Protein AF-A0A429ZRK3-F1 (afdb_monomer_lite)

Structure (mmCIF, N/CA/C/O backbone):
data_AF-A0A429ZRK3-F1
#
_entry.id   AF-A0A429ZRK3-F1
#
loop_
_atom_site.group_PDB
_atom_site.id
_atom_site.type_symbol
_atom_site.label_atom_id
_atom_site.label_alt_id
_atom_site.label_comp_id
_atom_site.label_asym_id
_atom_site.label_entity_id
_atom_site.label_seq_id
_atom_site.pdbx_PDB_ins_code
_atom_site.Cartn_x
_atom_site.Cartn_y
_atom_site.Cartn_z
_atom_site.occupancy
_atom_site.B_iso_or_equiv
_atom_site.auth_seq_id
_atom_site.auth_comp_id
_atom_site.auth_asym_id
_atom_site.auth_atom_id
_atom_site.pdbx_PDB_model_num
ATOM 1 N N . MET A 1 1 ? 24.453 -17.971 75.383 1.00 36.09 1 MET A N 1
ATOM 2 C CA . MET A 1 1 ? 25.254 -17.671 74.172 1.00 36.09 1 MET A CA 1
ATOM 3 C C . MET A 1 1 ? 25.054 -18.795 73.157 1.00 36.09 1 MET A C 1
ATOM 5 O O . MET A 1 1 ? 25.274 -19.920 73.561 1.00 36.09 1 MET A O 1
ATOM 9 N N . LYS A 1 2 ? 24.709 -18.461 71.891 1.00 38.22 2 LYS A N 1
ATOM 10 C CA . LYS A 1 2 ? 25.015 -19.192 70.623 1.00 38.22 2 LYS A CA 1
ATOM 11 C C . LYS A 1 2 ? 24.496 -20.658 70.499 1.00 38.22 2 LYS A C 1
ATOM 13 O O . LYS A 1 2 ? 24.814 -21.480 71.331 1.00 38.22 2 LYS A O 1
ATOM 18 N N . LYS A 1 3 ? 23.752 -21.110 69.474 1.00 36.38 3 LYS A N 1
ATOM 19 C CA . LYS A 1 3 ? 23.672 -20.772 68.034 1.00 36.38 3 LYS A CA 1
ATOM 20 C C . LYS A 1 3 ? 22.289 -21.135 67.453 1.00 36.38 3 LYS A C 1
ATOM 22 O O . LYS A 1 3 ? 21.669 -22.101 67.874 1.00 36.38 3 LYS A O 1
ATOM 27 N N . ARG A 1 4 ? 21.881 -20.375 66.430 1.00 47.94 4 ARG A N 1
ATOM 28 C CA . ARG A 1 4 ? 20.803 -20.682 65.474 1.00 47.94 4 ARG A CA 1
ATOM 29 C C . ARG A 1 4 ? 21.198 -21.858 64.576 1.00 47.94 4 ARG A C 1
ATOM 31 O O . ARG A 1 4 ? 22.361 -21.941 64.179 1.00 47.94 4 ARG A O 1
ATOM 38 N N . THR A 1 5 ? 20.233 -22.654 64.125 1.00 48.34 5 THR A N 1
ATOM 39 C CA . THR A 1 5 ? 20.318 -23.288 62.802 1.00 48.34 5 THR A CA 1
ATOM 40 C C . THR A 1 5 ? 18.940 -23.305 62.153 1.00 48.34 5 THR A C 1
ATOM 42 O O . THR A 1 5 ? 17.949 -23.730 62.735 1.00 48.34 5 THR A O 1
ATOM 45 N N . THR A 1 6 ? 18.930 -22.719 60.967 1.00 45.03 6 THR A N 1
ATOM 46 C CA . THR A 1 6 ? 17.852 -22.484 60.017 1.00 45.03 6 THR A CA 1
ATOM 47 C C . THR A 1 6 ? 17.249 -23.792 59.503 1.00 45.03 6 THR A C 1
ATOM 49 O O . THR A 1 6 ? 17.998 -24.687 59.122 1.00 45.03 6 THR A O 1
ATOM 52 N N . MET A 1 7 ? 15.922 -23.864 59.377 1.00 36.78 7 MET A N 1
ATOM 53 C CA . MET A 1 7 ? 15.286 -24.737 58.389 1.00 36.78 7 MET A CA 1
ATOM 54 C C . MET A 1 7 ? 14.356 -23.904 57.510 1.00 36.78 7 MET A C 1
ATOM 56 O O . MET A 1 7 ? 13.391 -23.302 57.973 1.00 36.78 7 MET A O 1
ATOM 60 N N . ILE A 1 8 ? 14.738 -23.835 56.239 1.00 48.78 8 ILE A N 1
ATOM 61 C CA . ILE A 1 8 ? 13.963 -23.328 55.113 1.00 48.78 8 ILE A CA 1
ATOM 62 C C . ILE A 1 8 ? 13.012 -24.455 54.709 1.00 48.78 8 ILE A C 1
ATOM 64 O O . ILE A 1 8 ? 13.464 -25.567 54.450 1.00 48.78 8 ILE A O 1
ATOM 68 N N . GLY A 1 9 ? 11.714 -24.171 54.649 1.00 37.66 9 GLY A N 1
ATOM 69 C CA . GLY A 1 9 ? 10.704 -25.126 54.209 1.00 37.66 9 GLY A CA 1
ATOM 70 C C . GLY A 1 9 ? 9.395 -24.418 53.885 1.00 37.66 9 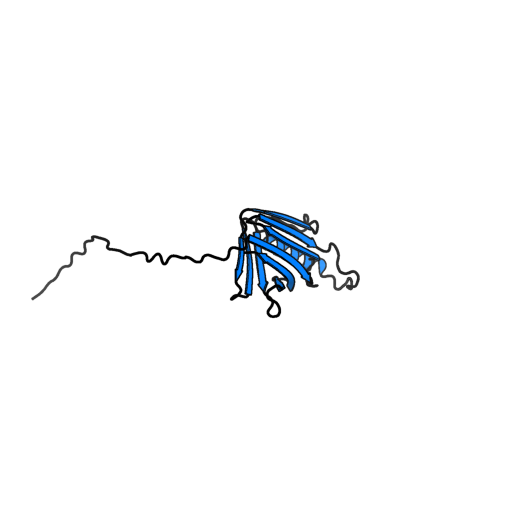GLY A C 1
ATOM 71 O O . GLY A 1 9 ? 8.662 -24.058 54.793 1.00 37.66 9 GLY A O 1
ATOM 72 N N . PHE A 1 10 ? 9.200 -24.171 52.586 1.00 45.59 10 PHE A N 1
ATOM 73 C CA . PHE A 1 10 ? 7.947 -24.066 51.825 1.00 45.59 10 PHE A CA 1
ATOM 74 C C . PHE A 1 10 ? 6.622 -24.034 52.608 1.00 45.59 10 PHE A C 1
ATOM 76 O O . PHE A 1 10 ? 6.367 -24.937 53.394 1.00 45.59 10 PHE A O 1
ATOM 83 N N . VAL A 1 11 ? 5.713 -23.115 52.239 1.00 43.72 11 VAL A N 1
ATOM 84 C CA . VAL A 1 11 ? 4.366 -23.439 51.706 1.00 43.72 11 VAL A CA 1
ATOM 85 C C . VAL A 1 11 ? 3.524 -22.162 51.502 1.00 43.72 11 VAL A C 1
ATOM 87 O O . VAL A 1 11 ? 3.440 -21.311 52.378 1.00 43.72 11 VAL A O 1
ATOM 90 N N . MET A 1 12 ? 2.876 -22.113 50.329 1.00 41.16 12 MET A N 1
ATOM 91 C CA . MET A 1 12 ? 1.684 -21.338 49.929 1.00 41.16 12 MET A CA 1
ATOM 92 C C . MET A 1 12 ? 1.782 -19.806 49.889 1.00 41.16 12 MET A C 1
ATOM 94 O O . MET A 1 12 ? 1.796 -19.125 50.900 1.00 41.16 12 MET A O 1
ATOM 98 N N . MET A 1 13 ? 1.893 -19.203 48.701 1.00 51.12 13 MET A N 1
ATOM 99 C CA . MET A 1 13 ? 0.796 -19.014 47.731 1.00 51.12 13 MET A CA 1
ATOM 100 C C . MET A 1 13 ? -0.315 -18.134 48.308 1.00 51.12 13 MET A C 1
ATOM 102 O O . MET A 1 13 ? -1.291 -18.626 48.863 1.00 51.12 13 MET A O 1
ATOM 106 N N . MET A 1 14 ? -0.168 -16.818 48.141 1.00 41.03 14 MET A N 1
ATOM 107 C CA . MET A 1 14 ? -1.254 -15.879 48.390 1.00 41.03 14 MET A CA 1
ATOM 108 C C . MET A 1 14 ? -1.205 -14.728 47.378 1.00 41.03 14 MET A C 1
ATOM 110 O O . MET A 1 14 ? -0.342 -13.858 47.423 1.00 41.03 14 MET A O 1
ATOM 114 N N . CYS A 1 15 ? -2.157 -14.794 46.447 1.00 43.53 15 CYS A N 1
ATOM 115 C CA . CYS A 1 15 ? -2.826 -13.668 45.801 1.00 43.53 15 CYS A CA 1
ATOM 116 C C . CYS A 1 15 ? -1.957 -12.614 45.099 1.00 43.53 15 CYS A C 1
ATOM 118 O O . CYS A 1 15 ? -1.950 -11.445 45.476 1.00 43.53 15 CYS A O 1
ATOM 120 N N . PHE A 1 16 ? -1.381 -12.987 43.954 1.00 40.59 16 PHE A N 1
ATOM 121 C CA . PHE A 1 16 ? -1.281 -12.039 42.842 1.00 40.59 16 PHE A CA 1
ATOM 122 C C . PHE A 1 16 ? -2.705 -11.824 42.304 1.00 40.59 16 PHE A C 1
ATOM 124 O O . PHE A 1 16 ? -3.175 -12.559 41.436 1.00 40.59 16 PHE A O 1
ATOM 131 N N . MET A 1 17 ? -3.443 -10.871 42.887 1.00 54.28 17 MET A N 1
ATOM 132 C CA . MET A 1 17 ? -4.655 -10.358 42.254 1.00 54.28 17 MET A CA 1
ATOM 133 C C . MET A 1 17 ? -4.224 -9.665 40.970 1.00 54.28 17 MET A C 1
ATOM 135 O O . MET A 1 17 ? -3.693 -8.556 40.971 1.00 54.28 17 MET A O 1
ATOM 139 N N . ILE A 1 18 ? -4.425 -10.390 39.879 1.00 53.50 18 ILE A N 1
ATOM 140 C CA . ILE A 1 18 ? -4.401 -9.897 38.518 1.00 53.50 18 ILE A CA 1
ATOM 141 C C . ILE A 1 18 ? -5.414 -8.754 38.477 1.00 53.50 18 ILE A C 1
ATOM 143 O O . ILE A 1 18 ? -6.624 -8.978 38.441 1.00 53.50 18 ILE A O 1
ATOM 147 N N . VAL A 1 19 ? -4.919 -7.518 38.512 1.00 52.06 19 VAL A N 1
ATOM 148 C CA . VAL A 1 19 ? -5.698 -6.358 38.099 1.00 52.06 19 VAL A CA 1
ATOM 149 C C . VAL A 1 19 ? -5.863 -6.510 36.592 1.00 52.06 19 VAL A C 1
ATOM 151 O O . VAL A 1 19 ? -5.062 -6.019 35.801 1.00 52.06 19 VAL A O 1
ATOM 154 N N . LEU A 1 20 ? -6.895 -7.257 36.195 1.00 49.84 20 LEU A N 1
ATOM 155 C CA . LEU A 1 20 ? -7.537 -7.112 34.898 1.00 49.84 20 LEU A CA 1
ATOM 156 C C . LEU A 1 20 ? -8.133 -5.702 34.886 1.00 49.84 20 LEU A C 1
ATOM 158 O O . LEU A 1 20 ? -9.323 -5.509 35.122 1.00 49.84 20 LEU A O 1
ATOM 162 N N . ALA A 1 21 ? -7.281 -4.700 34.665 1.00 50.25 21 ALA A N 1
ATOM 163 C CA . ALA A 1 21 ? -7.729 -3.426 34.149 1.00 50.25 21 ALA A CA 1
ATOM 164 C C . ALA A 1 21 ? -8.358 -3.756 32.798 1.00 50.25 21 ALA A C 1
ATOM 166 O O . ALA A 1 21 ? -7.662 -4.048 31.824 1.00 50.25 21 ALA A O 1
ATOM 167 N N . GLY A 1 22 ? -9.687 -3.843 32.803 1.00 38.44 22 GLY A N 1
ATOM 168 C CA . GLY A 1 22 ? -10.483 -4.085 31.620 1.00 38.44 22 GLY A CA 1
ATOM 169 C C . GLY A 1 22 ? -10.018 -3.139 30.528 1.00 38.44 22 GLY A C 1
ATOM 170 O O . GLY A 1 22 ? -10.122 -1.921 30.651 1.00 38.44 22 GLY A O 1
ATOM 171 N N . CYS A 1 23 ? -9.492 -3.715 29.453 1.00 43.09 23 CYS A N 1
ATOM 172 C CA . CYS A 1 23 ? -9.289 -3.016 28.202 1.00 43.09 23 CYS A CA 1
ATOM 173 C C . CYS A 1 23 ? -10.677 -2.797 27.578 1.00 43.09 23 CYS A C 1
ATOM 175 O O . CYS A 1 23 ? -11.030 -3.413 26.582 1.00 43.09 23 CYS A O 1
ATOM 177 N N . SER A 1 24 ? -11.516 -1.963 28.196 1.00 46.97 24 SER A N 1
ATOM 178 C CA . SER A 1 24 ? -12.742 -1.467 27.578 1.00 46.97 24 SER A CA 1
ATOM 179 C C . SER A 1 24 ? -12.390 -0.229 26.763 1.00 46.97 24 SER A C 1
ATOM 181 O O . SER A 1 24 ? -12.822 0.880 27.060 1.00 46.97 24 SER A O 1
ATOM 183 N N . THR A 1 25 ? -11.562 -0.413 25.736 1.00 41.59 25 THR A N 1
ATOM 184 C CA . THR A 1 25 ? -11.627 0.484 24.587 1.00 41.59 25 THR A CA 1
ATOM 185 C C . THR A 1 25 ? -12.641 -0.142 23.652 1.00 41.59 25 THR A C 1
ATOM 187 O O . THR A 1 25 ? -12.332 -1.084 22.929 1.00 41.59 25 THR A O 1
ATOM 190 N N . SER A 1 26 ? -13.874 0.364 23.682 1.00 45.66 26 SER A N 1
ATOM 191 C CA . SER A 1 26 ? -14.732 0.314 22.503 1.00 45.66 26 SER A CA 1
ATOM 192 C C . SER A 1 26 ? -13.961 1.030 21.394 1.00 45.66 26 SER A C 1
ATOM 194 O O . SER A 1 26 ? -14.041 2.253 21.247 1.00 45.66 26 SER A O 1
ATOM 196 N N . LYS A 1 27 ? -13.088 0.296 20.699 1.00 52.78 27 LYS A N 1
ATOM 197 C CA . LYS A 1 27 ? -12.400 0.814 19.529 1.00 52.78 27 LYS A CA 1
ATOM 198 C C . LYS A 1 27 ? -13.517 1.157 18.560 1.00 52.78 27 LYS A C 1
ATOM 200 O O . LYS A 1 27 ? -14.395 0.341 18.310 1.00 52.78 27 LYS A O 1
ATOM 205 N N . ASN A 1 28 ? -13.522 2.401 18.101 1.00 58.00 28 ASN A N 1
ATOM 206 C CA . ASN A 1 28 ? -14.280 2.802 16.929 1.00 58.00 28 ASN A CA 1
ATOM 207 C C . ASN A 1 28 ? -13.780 1.935 15.768 1.00 58.00 28 ASN A C 1
ATOM 209 O O . ASN A 1 28 ? -12.818 2.307 15.098 1.00 58.00 28 ASN A O 1
ATOM 213 N N . GLU A 1 29 ? -14.343 0.741 15.623 1.00 79.38 29 GLU A N 1
ATOM 214 C CA . GLU A 1 29 ? -13.955 -0.191 14.582 1.00 79.38 29 GLU A CA 1
ATOM 215 C C . GLU A 1 29 ? -14.417 0.390 13.255 1.00 79.38 29 GLU A C 1
ATOM 217 O O . GLU A 1 29 ? -15.583 0.727 13.070 1.00 79.38 29 GLU A O 1
ATOM 222 N N . VAL A 1 30 ? -13.469 0.574 12.343 1.00 91.25 30 VAL A N 1
ATOM 223 C CA . VAL A 1 30 ? -13.774 0.992 10.981 1.00 91.25 30 VAL A CA 1
ATOM 224 C C . VAL A 1 30 ? -14.636 -0.105 10.363 1.00 91.25 30 VAL A C 1
ATOM 226 O O . VAL A 1 30 ? -14.196 -1.250 10.285 1.00 91.25 30 VAL A O 1
ATOM 229 N N . LYS A 1 31 ? -15.860 0.232 9.947 1.00 94.00 31 LYS A N 1
ATOM 230 C CA . LYS A 1 31 ? -16.771 -0.698 9.264 1.00 94.00 31 LYS A CA 1
ATOM 231 C C . LYS A 1 31 ? -16.482 -0.764 7.777 1.00 94.00 31 LYS A C 1
ATOM 233 O O . LYS A 1 31 ? -16.480 -1.846 7.206 1.00 94.00 31 LYS A O 1
ATOM 238 N N . SER A 1 32 ? -16.203 0.380 7.163 1.00 96.50 32 SER A N 1
ATOM 239 C CA . SER A 1 32 ? -15.799 0.460 5.763 1.00 96.50 32 SER A CA 1
ATOM 240 C C . SER A 1 32 ? -14.716 1.511 5.574 1.00 96.50 32 SER A C 1
ATOM 242 O O . SER A 1 32 ? -14.690 2.519 6.281 1.00 96.50 32 SER A O 1
ATOM 244 N N . ALA A 1 33 ? -13.816 1.277 4.625 1.00 97.56 33 ALA A N 1
ATOM 245 C CA . ALA A 1 33 ? -12.811 2.243 4.214 1.00 97.56 33 ALA A CA 1
ATOM 246 C C . ALA A 1 33 ? -12.462 2.069 2.738 1.00 97.56 33 ALA A C 1
ATOM 248 O O . ALA A 1 33 ? -12.408 0.959 2.223 1.00 97.56 33 ALA A O 1
ATOM 249 N N . GLN A 1 34 ? -12.172 3.175 2.073 1.00 98.19 34 GLN A N 1
ATOM 250 C CA . GLN A 1 34 ? -11.616 3.208 0.736 1.00 98.19 34 GLN A CA 1
ATOM 251 C C . GLN A 1 34 ? -10.352 4.058 0.769 1.00 98.19 34 GLN A C 1
ATOM 253 O O . GLN A 1 34 ? -10.382 5.187 1.263 1.00 98.19 34 GLN A O 1
ATOM 258 N N . ILE A 1 35 ? -9.253 3.504 0.262 1.00 98.38 35 ILE A N 1
ATOM 259 C CA . ILE A 1 35 ? -7.983 4.206 0.077 1.00 98.38 35 ILE A CA 1
ATOM 260 C C . ILE A 1 35 ? -7.647 4.139 -1.405 1.00 98.38 35 ILE A C 1
ATOM 262 O O . ILE A 1 35 ? -7.455 3.048 -1.941 1.00 98.38 35 ILE A O 1
ATOM 266 N N . MET A 1 36 ? -7.616 5.289 -2.070 1.00 98.06 36 MET A N 1
ATOM 267 C CA . MET A 1 36 ? -7.422 5.381 -3.517 1.00 98.06 36 MET A CA 1
ATOM 268 C C . MET A 1 36 ? -6.240 6.286 -3.844 1.00 98.06 36 MET A C 1
ATOM 270 O O . MET A 1 36 ? -6.119 7.361 -3.261 1.00 98.06 36 MET A O 1
ATOM 274 N N . SER A 1 37 ? -5.377 5.863 -4.765 1.00 96.69 37 SER A N 1
ATOM 275 C CA . SER A 1 37 ? -4.257 6.667 -5.257 1.00 96.69 37 SER A CA 1
ATOM 276 C C . SER A 1 37 ? -4.752 7.967 -5.879 1.00 96.69 37 SER A C 1
ATOM 278 O O . SER A 1 37 ? -5.734 7.975 -6.621 1.00 96.69 37 SER A O 1
ATOM 280 N N . VAL A 1 38 ? -4.034 9.055 -5.624 1.00 93.69 38 VAL A N 1
ATOM 281 C CA . VAL A 1 38 ? -4.318 10.362 -6.230 1.00 93.69 38 VAL A CA 1
ATOM 282 C C . VAL A 1 38 ? -3.083 10.947 -6.897 1.00 93.69 38 VAL A C 1
ATOM 284 O O . VAL A 1 38 ? -3.189 11.510 -7.981 1.00 93.69 38 VAL A O 1
ATOM 287 N N . VAL A 1 39 ? -1.918 10.832 -6.260 1.00 89.69 39 VAL A N 1
ATOM 288 C CA . VAL A 1 39 ? -0.637 11.230 -6.855 1.00 89.69 39 VAL A CA 1
ATOM 289 C C . VAL A 1 39 ? 0.332 10.084 -6.651 1.00 89.69 39 VAL A C 1
ATOM 291 O O . VAL A 1 39 ? 0.584 9.691 -5.518 1.00 89.69 39 VAL A O 1
ATOM 294 N N . ASN A 1 40 ? 0.887 9.560 -7.737 1.00 86.69 40 ASN A N 1
ATOM 295 C CA . ASN A 1 40 ? 1.938 8.556 -7.644 1.00 86.69 40 ASN A CA 1
ATOM 296 C C . ASN A 1 40 ? 3.304 9.226 -7.709 1.00 86.69 40 ASN A C 1
ATOM 298 O O . ASN A 1 40 ? 3.511 10.199 -8.443 1.00 86.69 40 ASN A O 1
ATOM 302 N N . SER A 1 41 ? 4.237 8.695 -6.931 1.00 83.81 41 SER A N 1
ATOM 303 C CA . SER A 1 41 ? 5.620 9.140 -6.958 1.00 83.81 41 SER A CA 1
ATOM 304 C C . SER A 1 41 ? 6.280 8.719 -8.271 1.00 83.81 41 SER A C 1
ATOM 306 O O . SER A 1 41 ? 6.133 7.587 -8.723 1.00 83.81 41 SER A O 1
ATOM 308 N N . LYS A 1 42 ? 7.068 9.623 -8.864 1.00 79.88 42 LYS A N 1
ATOM 309 C CA . LYS A 1 42 ? 7.867 9.335 -10.071 1.00 79.88 42 LYS A CA 1
ATOM 310 C C . LYS A 1 42 ? 8.985 8.316 -9.818 1.00 79.88 42 LYS A C 1
ATOM 312 O O . LYS A 1 42 ? 9.579 7.793 -10.764 1.00 79.88 42 LYS A O 1
ATOM 317 N N . GLU A 1 43 ? 9.280 8.058 -8.549 1.00 83.06 43 GLU A N 1
ATOM 318 C CA . GLU A 1 43 ? 10.349 7.167 -8.107 1.00 83.06 43 GLU A CA 1
ATOM 319 C C . GLU A 1 43 ? 9.951 5.688 -8.158 1.00 83.06 43 GLU A C 1
ATOM 321 O O . GLU A 1 43 ? 10.809 4.827 -8.014 1.00 83.06 43 GLU A O 1
ATOM 326 N N . ASN A 1 44 ? 8.676 5.363 -8.393 1.00 86.69 44 ASN A N 1
ATOM 327 C CA . ASN A 1 44 ? 8.218 3.982 -8.527 1.00 86.69 44 ASN A CA 1
ATOM 328 C C . ASN A 1 44 ? 7.328 3.796 -9.765 1.00 86.69 44 ASN A C 1
ATOM 330 O O . ASN A 1 44 ? 7.028 4.749 -10.481 1.00 86.69 44 ASN A O 1
ATOM 334 N N . LEU A 1 45 ? 6.962 2.543 -10.045 1.00 92.19 45 LEU A N 1
ATOM 335 C CA . LEU A 1 45 ? 6.183 2.187 -11.232 1.00 92.19 45 LEU A CA 1
ATOM 336 C C . LEU A 1 45 ? 4.666 2.224 -11.000 1.00 92.19 45 LEU A C 1
ATOM 338 O O . LEU A 1 45 ? 3.928 1.945 -11.934 1.00 92.19 45 LEU A O 1
ATOM 342 N N . GLN A 1 46 ? 4.168 2.510 -9.793 1.00 94.19 46 GLN A N 1
ATOM 343 C CA . GLN A 1 46 ? 2.734 2.431 -9.499 1.00 94.19 46 GLN A CA 1
ATOM 344 C C . GLN A 1 46 ? 1.952 3.522 -10.243 1.00 94.19 46 GLN A C 1
ATOM 346 O O . GLN A 1 46 ? 2.249 4.708 -10.134 1.00 94.19 46 GLN A O 1
ATOM 351 N N . GLU A 1 47 ? 0.904 3.121 -10.958 1.00 93.50 47 GLU A N 1
ATOM 352 C CA . GLU A 1 47 ? -0.001 4.029 -11.670 1.00 93.50 47 GLU A CA 1
ATOM 353 C C . GLU A 1 47 ? -1.343 4.18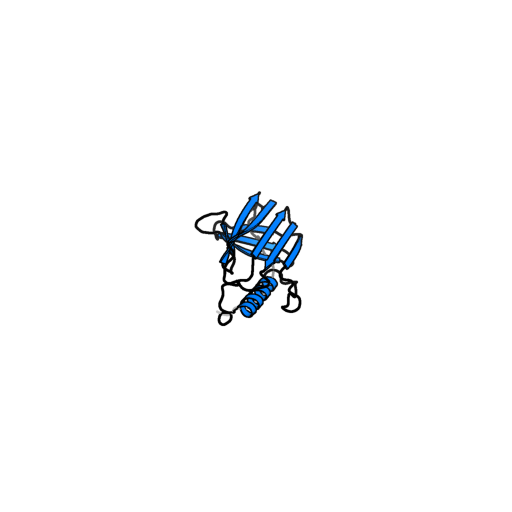1 -10.965 1.00 93.50 47 GLU A C 1
ATOM 355 O O . GLU A 1 47 ? -1.920 5.265 -10.949 1.00 93.50 47 GLU A O 1
ATOM 360 N N . ASN A 1 48 ? -1.862 3.100 -10.387 1.00 95.06 48 ASN A N 1
ATOM 361 C CA . ASN A 1 48 ? -3.113 3.138 -9.647 1.00 95.06 48 ASN A CA 1
ATOM 362 C C . ASN A 1 48 ? -3.045 2.194 -8.462 1.00 95.06 48 ASN A C 1
ATOM 364 O O . ASN A 1 48 ? -2.408 1.140 -8.512 1.00 95.06 48 ASN A O 1
ATOM 368 N N . ALA A 1 49 ? -3.764 2.563 -7.414 1.00 97.75 49 ALA A N 1
ATOM 369 C CA . ALA A 1 49 ? -3.977 1.712 -6.268 1.00 97.75 49 ALA A CA 1
ATOM 370 C C . ALA A 1 49 ? -5.342 1.989 -5.642 1.00 97.75 49 ALA A C 1
ATOM 372 O O . ALA A 1 49 ? -5.708 3.134 -5.376 1.00 97.75 49 ALA A O 1
ATOM 373 N N . LEU A 1 50 ? -6.084 0.921 -5.380 1.00 98.44 50 LEU A N 1
ATOM 374 C CA . LEU A 1 50 ? -7.358 0.946 -4.685 1.00 98.44 50 LEU A CA 1
ATOM 375 C C . LEU A 1 50 ? -7.373 -0.155 -3.630 1.00 98.44 50 LEU A C 1
ATOM 377 O O . LEU A 1 50 ? -7.219 -1.332 -3.942 1.00 98.44 50 LEU A O 1
ATOM 381 N N . TYR A 1 51 ? -7.646 0.245 -2.396 1.00 98.56 51 TYR A N 1
ATOM 382 C CA . TYR A 1 51 ? -7.935 -0.640 -1.280 1.00 98.56 51 TYR A CA 1
ATOM 383 C C . TYR A 1 51 ? -9.379 -0.386 -0.865 1.00 98.56 51 TYR A C 1
ATOM 385 O O . TYR A 1 51 ? -9.716 0.716 -0.428 1.00 98.56 51 TYR A O 1
ATOM 393 N N . HIS A 1 52 ? -10.236 -1.388 -1.019 1.00 98.56 52 HIS A N 1
ATOM 394 C CA . HIS A 1 52 ? -11.637 -1.328 -0.626 1.00 98.56 52 HIS A CA 1
ATOM 395 C C . HIS A 1 52 ? -11.871 -2.291 0.529 1.00 98.56 52 HIS A C 1
ATOM 397 O O . HIS A 1 52 ? -11.854 -3.508 0.357 1.00 98.56 52 HIS A O 1
ATOM 403 N N . PHE A 1 53 ? -12.079 -1.738 1.714 1.00 98.44 53 PHE A N 1
ATOM 404 C CA . PHE A 1 53 ? -12.396 -2.473 2.922 1.00 98.44 53 PHE A CA 1
ATOM 405 C C . PHE A 1 53 ? -13.887 -2.360 3.240 1.00 98.44 53 PHE A C 1
ATOM 407 O O . PHE A 1 53 ? -14.418 -1.256 3.364 1.00 98.44 53 PHE A O 1
ATOM 414 N N . ASP A 1 54 ? -14.529 -3.504 3.447 1.00 97.56 54 ASP A N 1
ATOM 415 C CA . ASP A 1 54 ? -15.911 -3.600 3.903 1.00 97.56 54 ASP A CA 1
ATOM 416 C C . ASP A 1 54 ? -16.058 -4.765 4.887 1.00 97.56 54 ASP A C 1
ATOM 418 O O . ASP A 1 54 ? -15.895 -5.937 4.542 1.00 97.56 54 ASP A O 1
ATOM 422 N N . ASN A 1 55 ? -16.315 -4.418 6.144 1.00 93.62 55 ASN A N 1
ATOM 423 C CA . ASN A 1 55 ? -16.665 -5.307 7.244 1.00 93.62 55 ASN A CA 1
ATOM 424 C C . ASN A 1 55 ? -15.791 -6.575 7.348 1.00 93.62 55 ASN A C 1
ATOM 426 O O . ASN A 1 55 ? -16.275 -7.708 7.365 1.00 93.62 55 ASN A O 1
ATOM 430 N N . GLY A 1 56 ? -14.470 -6.386 7.381 1.00 94.81 56 GLY A N 1
ATOM 431 C CA . GLY A 1 56 ? -13.496 -7.474 7.506 1.00 94.81 56 GLY A CA 1
ATOM 432 C C . GLY A 1 56 ? -13.049 -8.092 6.178 1.00 94.81 56 GLY A C 1
ATOM 433 O O . GLY A 1 56 ? -12.110 -8.894 6.170 1.00 94.81 56 GLY A O 1
ATOM 434 N N . LYS A 1 57 ? -13.675 -7.727 5.056 1.00 97.81 57 LYS A N 1
ATOM 435 C CA . LYS A 1 57 ? -13.212 -8.053 3.705 1.00 97.81 57 LYS A CA 1
ATOM 436 C C . LYS A 1 57 ? -12.375 -6.898 3.161 1.00 97.81 57 LYS A C 1
ATOM 438 O O . LYS A 1 57 ? -12.742 -5.742 3.333 1.00 97.81 57 LYS A O 1
ATOM 443 N N . LEU A 1 58 ? -11.276 -7.211 2.485 1.00 98.50 58 LEU A N 1
ATOM 444 C CA . LEU A 1 58 ? -10.481 -6.234 1.747 1.00 98.50 58 LEU A CA 1
ATOM 445 C C . LEU A 1 58 ? -10.288 -6.709 0.311 1.00 98.50 58 LEU A C 1
ATOM 447 O O . LEU A 1 58 ? -9.797 -7.815 0.112 1.00 98.50 58 LEU A O 1
ATOM 451 N N . ASP A 1 59 ? -10.600 -5.858 -0.656 1.00 98.62 59 ASP A N 1
ATOM 452 C CA . ASP A 1 59 ? -10.224 -6.030 -2.056 1.00 98.62 59 ASP A CA 1
ATOM 453 C C . ASP A 1 59 ? -9.138 -5.003 -2.414 1.00 98.62 59 ASP A C 1
ATOM 455 O O . ASP A 1 59 ? -9.253 -3.823 -2.074 1.00 98.62 59 ASP A O 1
ATOM 459 N N . VAL A 1 60 ? -8.069 -5.458 -3.066 1.00 98.56 60 VAL A N 1
ATOM 460 C CA . VAL A 1 60 ? -6.909 -4.649 -3.456 1.00 98.56 60 VAL A CA 1
ATOM 461 C C . VAL A 1 60 ? -6.716 -4.741 -4.963 1.00 98.56 60 VAL A C 1
ATOM 463 O O . VAL A 1 60 ? -6.676 -5.846 -5.504 1.00 98.56 60 VAL A O 1
ATOM 466 N N . TYR A 1 61 ? -6.565 -3.588 -5.610 1.00 98.38 61 TYR A N 1
ATOM 467 C CA . TYR A 1 61 ? -6.302 -3.451 -7.041 1.00 98.38 61 TYR A CA 1
ATOM 468 C C . TYR A 1 61 ? -5.136 -2.488 -7.238 1.00 98.38 61 TYR A C 1
ATOM 470 O O . TYR A 1 61 ? -5.265 -1.306 -6.921 1.00 98.38 61 TYR A O 1
ATOM 478 N N . LEU A 1 62 ? -4.014 -2.980 -7.756 1.00 97.69 62 LEU A N 1
ATOM 479 C CA . LEU A 1 62 ? -2.826 -2.182 -8.064 1.00 97.69 62 LEU A CA 1
ATOM 480 C C . LEU A 1 62 ? -2.476 -2.339 -9.546 1.00 97.69 62 LEU A C 1
ATOM 482 O O . LEU A 1 62 ? -2.551 -3.449 -10.081 1.00 97.69 62 LEU A O 1
ATOM 486 N N . THR A 1 63 ? -2.061 -1.252 -10.195 1.00 96.62 63 THR A N 1
ATOM 487 C CA . THR A 1 63 ? -1.501 -1.281 -11.554 1.00 96.62 63 THR A CA 1
ATOM 488 C C . THR A 1 63 ? -0.165 -0.561 -11.594 1.00 96.62 63 THR A C 1
ATOM 490 O O . THR A 1 63 ? 0.044 0.420 -10.876 1.00 96.62 63 THR A O 1
ATOM 493 N N . PHE A 1 64 ? 0.725 -1.043 -12.453 1.00 94.81 64 PHE A N 1
ATOM 494 C CA . PHE A 1 64 ? 2.082 -0.539 -12.599 1.00 94.81 64 PHE A CA 1
ATOM 495 C C . PHE A 1 64 ? 2.384 -0.254 -14.070 1.00 94.81 64 PHE A C 1
ATOM 497 O O . PHE A 1 64 ? 1.868 -0.933 -14.955 1.00 94.81 64 PHE A O 1
ATOM 504 N N . SER A 1 65 ? 3.214 0.750 -14.331 1.00 91.12 65 SER A N 1
ATOM 505 C CA . SER A 1 65 ? 3.632 1.093 -15.684 1.00 91.12 65 SER A CA 1
ATOM 506 C C . SER A 1 65 ? 4.559 -0.002 -16.221 1.00 91.12 65 SER A C 1
ATOM 508 O O . SER A 1 65 ? 5.600 -0.257 -15.610 1.00 91.12 65 SER A O 1
ATOM 510 N N . PRO A 1 66 ? 4.240 -0.618 -17.373 1.00 83.88 66 PRO A N 1
ATOM 511 C CA . PRO A 1 66 ? 5.099 -1.618 -18.008 1.00 83.88 66 PRO A CA 1
ATOM 512 C C . PRO A 1 66 ? 6.325 -1.010 -18.706 1.00 83.88 66 PRO A C 1
ATOM 514 O O . PRO A 1 66 ? 7.169 -1.743 -19.221 1.00 83.88 66 PRO A O 1
ATOM 517 N N . PHE A 1 67 ? 6.406 0.321 -18.773 1.00 79.94 67 PHE A N 1
ATOM 518 C CA . PHE A 1 67 ? 7.469 1.057 -19.449 1.00 79.94 67 PHE A CA 1
ATOM 519 C C . PHE A 1 67 ? 7.922 2.246 -18.601 1.00 79.94 67 PHE A C 1
ATOM 521 O O . PHE A 1 67 ? 7.207 2.714 -17.712 1.00 79.94 67 PHE A O 1
ATOM 528 N N . GLU A 1 68 ? 9.093 2.793 -18.906 1.00 71.25 68 GLU A N 1
ATOM 529 C CA . GLU A 1 68 ? 9.443 4.119 -18.405 1.00 71.25 68 GLU A CA 1
ATOM 530 C C . GLU A 1 68 ? 8.691 5.221 -19.136 1.00 71.25 68 GLU A C 1
ATOM 532 O O . GLU A 1 68 ? 8.171 5.044 -20.239 1.00 71.25 68 GLU A O 1
ATOM 537 N N . ASN A 1 69 ? 8.667 6.394 -18.504 1.00 67.19 69 ASN A N 1
ATOM 538 C CA . ASN A 1 69 ? 8.198 7.610 -19.138 1.00 67.19 69 ASN A CA 1
ATOM 539 C C . ASN A 1 69 ? 8.942 7.803 -20.476 1.00 67.19 69 ASN A C 1
ATOM 541 O O . ASN A 1 69 ? 10.168 7.911 -20.469 1.00 67.19 69 ASN A O 1
ATOM 545 N N . PRO A 1 70 ? 8.228 7.911 -21.610 1.00 63.09 70 PRO A N 1
ATOM 546 C CA . PRO A 1 70 ? 8.845 8.037 -22.931 1.00 63.09 70 PRO A CA 1
ATOM 547 C C . PRO A 1 70 ? 9.656 9.330 -23.115 1.00 63.09 70 PRO A C 1
ATOM 549 O O . PRO A 1 70 ? 10.317 9.494 -24.134 1.00 63.09 70 PRO A O 1
ATOM 552 N N . ASN A 1 71 ? 9.593 10.255 -22.153 1.00 68.56 71 ASN A N 1
ATOM 553 C CA . ASN A 1 71 ? 10.369 11.494 -22.138 1.00 68.56 71 ASN A CA 1
ATOM 554 C C . ASN A 1 71 ? 11.673 11.398 -21.320 1.00 68.56 71 ASN A C 1
ATOM 556 O O . ASN A 1 71 ? 12.339 12.418 -21.150 1.00 68.56 71 ASN A O 1
ATOM 560 N N . THR A 1 72 ? 12.014 10.227 -20.775 1.00 67.12 72 THR A N 1
ATOM 561 C CA . THR A 1 72 ? 13.291 9.986 -20.084 1.00 67.12 72 THR A CA 1
ATOM 562 C C . THR A 1 72 ? 14.367 9.602 -21.105 1.00 67.12 72 THR A C 1
ATOM 564 O O . THR A 1 72 ? 14.090 8.845 -22.036 1.00 67.12 72 THR A O 1
ATOM 567 N N . ASP A 1 73 ? 15.589 10.123 -20.951 1.00 67.12 73 ASP A N 1
ATOM 568 C CA . ASP A 1 73 ? 16.726 9.701 -21.776 1.00 67.12 73 ASP A CA 1
ATOM 569 C C . ASP A 1 73 ? 17.013 8.204 -21.534 1.00 67.12 73 ASP A C 1
ATOM 571 O O . ASP A 1 73 ? 17.080 7.788 -20.375 1.00 67.12 73 ASP A O 1
ATOM 575 N N . PRO A 1 74 ? 17.198 7.374 -22.578 1.00 64.00 74 PRO A N 1
ATOM 576 C CA . PRO A 1 74 ? 17.571 5.971 -22.418 1.00 64.00 74 PRO A CA 1
ATOM 577 C C . PRO A 1 74 ? 18.803 5.720 -21.534 1.00 64.00 74 PRO A C 1
ATOM 579 O O . PRO A 1 74 ? 18.894 4.648 -20.936 1.00 64.00 74 PRO A O 1
ATOM 582 N N . SER A 1 75 ? 19.756 6.660 -21.441 1.00 67.94 75 SER A N 1
ATOM 583 C CA . SER A 1 75 ? 20.917 6.516 -20.546 1.00 67.94 75 SER A CA 1
ATOM 584 C C . SER A 1 75 ? 20.581 6.670 -19.064 1.00 67.94 75 SER A C 1
ATOM 586 O O . SER A 1 75 ? 21.354 6.217 -18.223 1.00 67.94 75 SER A O 1
ATOM 588 N N . ASP A 1 76 ? 19.439 7.284 -18.762 1.00 65.81 76 ASP A N 1
ATOM 589 C CA . ASP A 1 76 ? 18.940 7.551 -17.411 1.00 65.81 76 ASP A CA 1
ATOM 590 C C . ASP A 1 76 ? 17.861 6.533 -17.000 1.00 65.81 76 ASP A C 1
ATOM 592 O O . ASP A 1 76 ? 17.086 6.770 -16.071 1.00 65.81 76 ASP A O 1
ATOM 596 N N . SER A 1 77 ? 17.789 5.405 -17.718 1.00 71.06 77 SER A N 1
ATOM 597 C CA . SER A 1 77 ? 16.818 4.352 -17.450 1.00 71.06 77 SER A CA 1
ATOM 598 C C . SER A 1 77 ? 17.111 3.657 -16.121 1.00 71.06 77 SER A C 1
ATOM 600 O O . SER A 1 77 ? 18.119 2.970 -15.960 1.00 71.06 77 SER A O 1
ATOM 602 N N . ASP A 1 78 ? 16.179 3.806 -15.184 1.00 85.69 78 ASP A N 1
ATOM 603 C CA . ASP A 1 78 ? 16.191 3.207 -13.849 1.00 85.69 78 ASP A CA 1
ATOM 604 C C . ASP A 1 78 ? 15.098 2.128 -13.714 1.00 85.69 78 ASP A C 1
ATOM 606 O O . ASP A 1 78 ? 14.786 1.674 -12.609 1.00 85.69 78 ASP A O 1
ATOM 610 N N . TYR A 1 79 ? 14.502 1.697 -14.831 1.00 86.75 79 TYR A N 1
ATOM 611 C CA . TYR A 1 79 ? 13.330 0.823 -14.855 1.00 86.75 79 TYR A CA 1
ATOM 612 C C . TYR A 1 79 ? 13.532 -0.448 -14.043 1.00 86.75 79 TYR A C 1
ATOM 614 O O . TYR A 1 79 ? 12.735 -0.761 -13.162 1.00 86.75 79 TYR A O 1
ATOM 622 N N . ASP A 1 80 ? 14.621 -1.168 -14.319 1.00 88.25 80 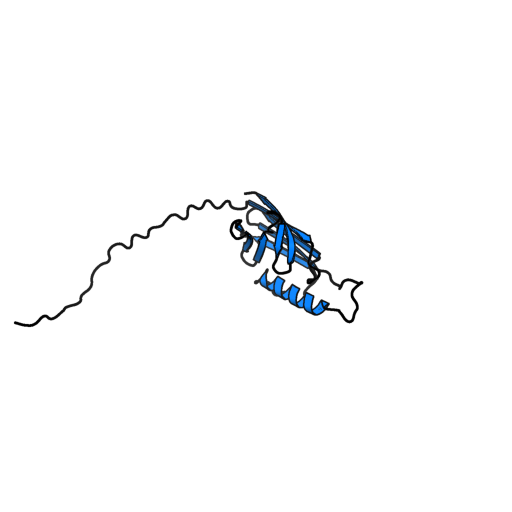ASP A N 1
ATOM 623 C CA . ASP A 1 80 ? 14.907 -2.446 -13.676 1.00 88.25 80 ASP A CA 1
ATOM 624 C C . ASP A 1 80 ? 15.045 -2.293 -12.162 1.00 88.25 80 ASP A C 1
ATOM 626 O O . ASP A 1 80 ? 14.536 -3.120 -11.406 1.00 88.25 80 ASP A O 1
ATOM 630 N N . LYS A 1 81 ? 15.651 -1.191 -11.715 1.00 90.56 81 LYS A N 1
ATOM 631 C CA . LYS A 1 81 ? 15.775 -0.856 -10.298 1.00 90.56 81 LYS A CA 1
ATOM 632 C C . LYS A 1 81 ? 14.411 -0.539 -9.682 1.00 90.56 81 LYS A C 1
ATOM 634 O O . LYS A 1 81 ? 14.087 -1.067 -8.619 1.00 90.56 81 LYS A O 1
ATOM 639 N N . LYS A 1 82 ? 13.585 0.276 -10.348 1.00 91.00 82 LYS A N 1
ATOM 640 C CA . LYS A 1 82 ? 12.222 0.599 -9.886 1.00 91.00 82 LYS A CA 1
ATOM 641 C C . LYS A 1 82 ? 11.329 -0.639 -9.840 1.00 91.00 82 LYS A C 1
ATOM 643 O O . LYS A 1 82 ? 10.496 -0.765 -8.940 1.00 91.00 82 LYS A O 1
ATOM 648 N N . LEU A 1 83 ? 11.513 -1.570 -10.771 1.00 92.38 83 LEU A N 1
ATOM 649 C CA . LEU A 1 83 ? 10.816 -2.850 -10.805 1.00 92.38 83 LEU A CA 1
ATOM 650 C C . LEU A 1 83 ? 11.235 -3.747 -9.635 1.00 92.38 83 LEU A C 1
ATOM 652 O O . LEU A 1 83 ? 10.371 -4.256 -8.919 1.00 92.38 83 LEU A O 1
ATOM 656 N N . ASP A 1 84 ? 12.536 -3.878 -9.375 1.00 92.56 84 ASP A N 1
ATOM 657 C CA . ASP A 1 84 ? 13.047 -4.647 -8.236 1.00 92.56 84 ASP A CA 1
ATOM 658 C C . ASP A 1 84 ? 12.549 -4.075 -6.897 1.00 92.56 84 ASP A C 1
ATOM 660 O O . ASP A 1 84 ? 12.126 -4.815 -6.001 1.00 92.56 84 ASP A O 1
ATOM 664 N N . GLU A 1 85 ? 12.535 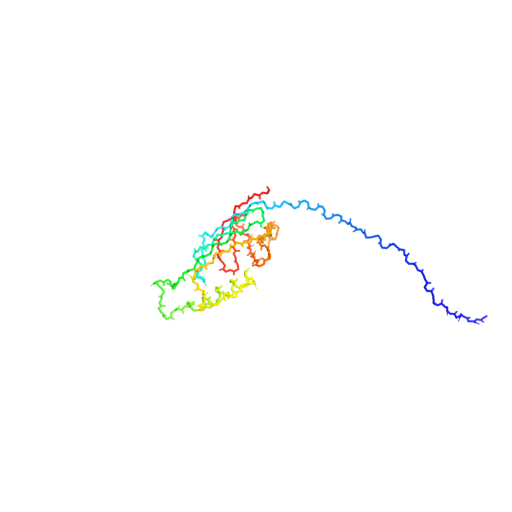-2.746 -6.758 1.00 93.38 85 GLU A N 1
ATOM 665 C CA . GLU A 1 85 ? 11.969 -2.071 -5.589 1.00 93.38 85 GLU A CA 1
ATOM 666 C C . GLU A 1 85 ? 10.456 -2.291 -5.472 1.00 93.38 85 GLU A C 1
ATOM 668 O O . GLU A 1 85 ? 9.959 -2.567 -4.376 1.00 93.38 85 GLU A O 1
ATOM 673 N N . THR A 1 86 ? 9.721 -2.235 -6.583 1.00 93.25 86 THR A N 1
ATOM 674 C CA . THR A 1 86 ? 8.277 -2.510 -6.623 1.00 93.25 86 THR A CA 1
ATOM 675 C C . THR A 1 86 ? 7.982 -3.924 -6.124 1.00 93.25 86 THR A C 1
ATOM 677 O O . THR A 1 86 ? 7.222 -4.092 -5.169 1.00 93.25 86 THR A O 1
ATOM 680 N N . ILE A 1 87 ? 8.652 -4.938 -6.678 1.00 94.88 87 ILE A N 1
ATOM 681 C CA . ILE A 1 87 ? 8.489 -6.345 -6.283 1.00 94.88 87 ILE A CA 1
ATOM 682 C C . ILE A 1 87 ? 8.850 -6.549 -4.809 1.00 94.88 87 ILE A C 1
ATOM 684 O O . ILE A 1 87 ? 8.125 -7.210 -4.063 1.00 94.88 87 ILE A O 1
ATOM 688 N N . LYS A 1 88 ? 9.944 -5.936 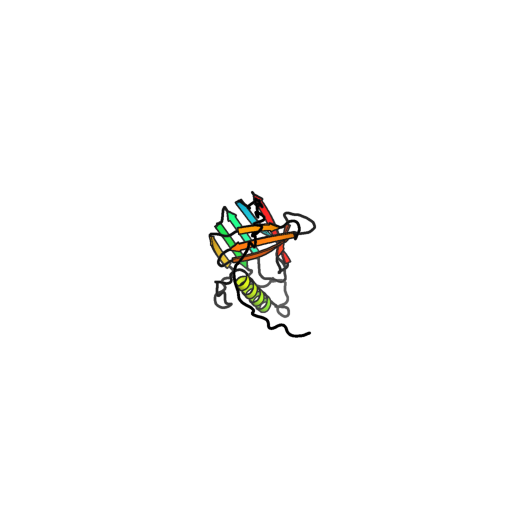-4.344 1.00 95.12 88 LYS A N 1
ATOM 689 C CA . LYS A 1 88 ? 10.351 -5.995 -2.936 1.00 95.12 88 LYS A CA 1
ATOM 690 C C . LYS A 1 88 ? 9.279 -5.431 -2.004 1.00 95.12 88 LYS A C 1
ATOM 692 O O . LYS A 1 88 ? 9.064 -5.986 -0.927 1.00 95.12 88 LYS A O 1
ATOM 697 N N . ASN A 1 89 ? 8.636 -4.325 -2.372 1.00 94.81 89 ASN A N 1
ATOM 698 C CA . ASN A 1 89 ? 7.578 -3.731 -1.557 1.00 94.81 89 ASN A CA 1
ATOM 699 C C . ASN A 1 89 ? 6.284 -4.544 -1.616 1.00 94.81 89 AS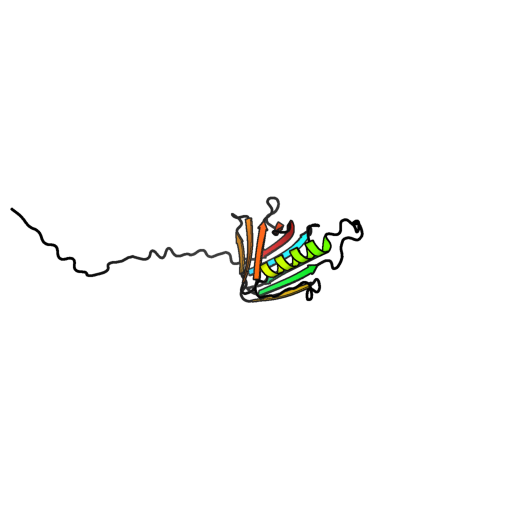N A C 1
ATOM 701 O O . ASN A 1 89 ? 5.680 -4.762 -0.569 1.00 94.81 89 ASN A O 1
ATOM 705 N N . LEU A 1 90 ? 5.923 -5.079 -2.783 1.00 95.69 90 LEU A N 1
ATOM 706 C CA . LEU A 1 90 ? 4.788 -5.989 -2.927 1.00 95.69 90 LEU A CA 1
ATOM 707 C C . LEU A 1 90 ? 4.941 -7.236 -2.051 1.00 95.69 90 LEU A C 1
ATOM 709 O O . LEU A 1 90 ? 4.011 -7.587 -1.338 1.00 95.69 90 LEU A O 1
ATOM 713 N N . ASN A 1 91 ? 6.120 -7.859 -2.010 1.00 95.81 91 ASN A N 1
ATOM 714 C CA . ASN A 1 91 ? 6.358 -9.025 -1.149 1.00 95.81 91 ASN A CA 1
ATOM 715 C C . ASN A 1 91 ? 6.373 -8.683 0.352 1.00 95.81 91 ASN A C 1
ATOM 717 O O . ASN A 1 91 ? 6.096 -9.542 1.185 1.00 95.81 91 ASN A O 1
ATOM 721 N N . LYS A 1 92 ? 6.676 -7.435 0.735 1.00 95.69 92 LYS A N 1
ATOM 722 C CA . LYS A 1 92 ? 6.485 -6.981 2.126 1.00 95.69 92 LYS A CA 1
ATOM 723 C C . LYS A 1 92 ? 5.010 -6.784 2.454 1.00 95.69 92 LYS A C 1
ATOM 725 O O . LYS A 1 92 ? 4.585 -7.117 3.557 1.00 95.69 92 LYS A O 1
ATOM 730 N N . GLU A 1 93 ? 4.262 -6.212 1.517 1.00 96.69 93 GLU A N 1
ATOM 731 C CA . GLU A 1 93 ? 2.835 -5.950 1.667 1.00 96.69 93 GLU A CA 1
ATOM 732 C C . GLU A 1 93 ? 2.021 -7.249 1.684 1.00 96.69 93 GLU A C 1
ATOM 734 O O . GLU A 1 93 ? 1.109 -7.397 2.498 1.00 96.69 93 GLU A O 1
ATOM 739 N N . PHE A 1 94 ? 2.413 -8.217 0.854 1.00 96.75 94 PHE A N 1
ATOM 740 C CA . PHE A 1 94 ? 1.788 -9.524 0.679 1.00 96.75 94 PHE A CA 1
ATOM 741 C C . PHE A 1 94 ? 2.774 -10.656 1.031 1.00 96.75 94 PHE A C 1
ATOM 743 O O . PHE A 1 94 ? 3.237 -11.376 0.150 1.00 96.75 94 PHE A O 1
ATOM 750 N N . PRO A 1 95 ? 3.097 -10.873 2.320 1.00 94.38 95 PRO A N 1
ATOM 751 C CA . PRO A 1 95 ? 4.178 -11.776 2.743 1.00 94.38 95 PRO A CA 1
ATOM 752 C C . PRO A 1 95 ? 3.943 -13.266 2.456 1.00 94.38 95 PRO A C 1
ATOM 754 O O . PRO A 1 95 ? 4.856 -14.072 2.613 1.00 94.38 95 PRO A O 1
ATOM 757 N N . ASN A 1 96 ? 2.719 -13.648 2.084 1.00 94.12 96 ASN A N 1
ATOM 758 C CA . ASN A 1 96 ? 2.389 -15.022 1.696 1.00 94.12 96 ASN A CA 1
ATOM 759 C C . ASN A 1 96 ? 2.489 -15.246 0.179 1.00 94.12 96 ASN A C 1
ATOM 761 O O . ASN A 1 96 ? 2.241 -16.359 -0.282 1.00 94.12 96 ASN A O 1
ATOM 765 N N . GLU A 1 97 ? 2.786 -14.198 -0.583 1.00 88.12 97 GLU A N 1
ATOM 766 C CA . GLU A 1 97 ? 2.959 -14.251 -2.028 1.00 88.12 97 GLU A CA 1
ATOM 767 C C . GLU A 1 97 ? 4.448 -14.367 -2.371 1.00 88.12 97 GLU A C 1
ATOM 769 O O . GLU A 1 97 ? 5.312 -13.923 -1.618 1.00 88.12 97 GLU A O 1
ATOM 774 N N . ASP A 1 98 ? 4.742 -14.976 -3.519 1.00 89.19 98 ASP A N 1
ATOM 775 C CA . ASP A 1 98 ? 6.098 -15.094 -4.070 1.00 89.19 98 ASP A CA 1
ATOM 776 C C . ASP A 1 98 ? 6.139 -14.394 -5.435 1.00 89.19 98 ASP A C 1
ATOM 778 O O . ASP A 1 98 ? 6.229 -15.025 -6.496 1.00 89.19 98 ASP A O 1
ATOM 782 N N . ILE A 1 99 ? 5.963 -13.068 -5.407 1.00 92.62 99 ILE A N 1
ATOM 783 C CA . ILE A 1 99 ? 6.001 -12.233 -6.610 1.00 92.62 99 ILE A CA 1
ATOM 784 C C . ILE A 1 99 ? 7.463 -12.114 -7.043 1.00 92.62 99 ILE A C 1
ATOM 786 O O . ILE A 1 99 ? 8.334 -11.720 -6.263 1.00 92.62 99 ILE A O 1
ATOM 790 N N . LYS A 1 100 ? 7.731 -12.457 -8.299 1.00 93.38 100 LYS A N 1
ATOM 791 C CA . LYS A 1 100 ? 9.050 -12.465 -8.933 1.00 93.38 100 LYS A CA 1
ATOM 792 C C . LYS A 1 100 ? 9.004 -11.647 -10.211 1.00 93.38 100 LYS A C 1
ATOM 794 O O . LYS A 1 100 ? 7.963 -11.504 -10.836 1.00 93.38 100 LYS A O 1
ATOM 799 N N . LYS A 1 101 ? 10.162 -11.168 -10.652 1.00 89.81 101 LYS A N 1
ATOM 800 C CA . LYS A 1 101 ? 10.268 -10.389 -11.891 1.00 89.81 101 LYS A CA 1
ATOM 801 C C . LYS A 1 101 ? 9.703 -11.142 -13.100 1.00 89.81 101 LYS A C 1
ATOM 803 O O . LYS A 1 101 ? 8.934 -10.575 -13.863 1.00 89.81 101 LYS A O 1
ATOM 808 N N . ASP A 1 102 ? 9.987 -12.439 -13.190 1.00 87.94 102 ASP A N 1
ATOM 809 C CA . ASP A 1 102 ? 9.556 -13.291 -14.305 1.00 87.94 102 ASP A CA 1
ATOM 810 C C . ASP A 1 102 ? 8.042 -13.567 -14.342 1.00 87.94 102 ASP A C 1
ATOM 812 O O . ASP A 1 102 ? 7.532 -14.023 -15.363 1.00 87.94 102 ASP A O 1
ATOM 816 N N . ASN A 1 103 ? 7.322 -13.342 -13.234 1.00 86.88 103 ASN A N 1
ATOM 817 C CA . ASN A 1 103 ? 5.879 -13.592 -13.135 1.00 86.88 103 ASN A CA 1
ATOM 818 C C . ASN A 1 103 ? 5.053 -12.324 -12.869 1.00 86.88 103 ASN A C 1
ATOM 820 O O . ASN A 1 103 ? 3.840 -12.424 -12.689 1.00 86.88 103 ASN A O 1
ATOM 824 N N . PHE A 1 104 ? 5.694 -11.155 -12.843 1.00 90.38 104 PHE A N 1
ATOM 825 C CA . PHE A 1 104 ? 5.029 -9.887 -12.597 1.00 90.38 104 PHE A CA 1
ATOM 826 C C . PHE A 1 104 ? 4.385 -9.360 -13.883 1.00 90.38 104 PHE A C 1
ATOM 828 O O . PHE A 1 104 ? 5.068 -9.038 -14.852 1.00 90.38 104 PHE A O 1
ATOM 835 N N . ASP A 1 105 ? 3.060 -9.256 -13.884 1.00 91.12 105 ASP A N 1
ATOM 836 C CA . ASP A 1 105 ? 2.241 -8.842 -15.029 1.00 91.12 105 ASP A CA 1
ATOM 837 C C . ASP A 1 105 ? 1.795 -7.371 -14.946 1.00 91.12 105 ASP A C 1
ATOM 839 O O . ASP A 1 105 ? 0.855 -6.956 -15.624 1.00 91.12 105 ASP A O 1
ATOM 843 N N . ASN A 1 106 ? 2.484 -6.568 -14.129 1.00 92.88 106 ASN A N 1
ATOM 844 C CA . ASN A 1 106 ? 2.171 -5.162 -13.858 1.00 92.88 106 ASN A CA 1
ATOM 845 C C . ASN A 1 106 ? 0.783 -4.929 -13.236 1.00 92.88 106 ASN A C 1
ATOM 847 O O . ASN A 1 106 ? 0.285 -3.799 -13.220 1.00 92.88 106 ASN A O 1
ATOM 851 N N . LYS A 1 107 ? 0.162 -5.974 -12.680 1.00 95.75 107 LYS A N 1
ATOM 852 C CA . LYS A 1 107 ? -1.136 -5.894 -12.020 1.00 95.75 107 LYS A CA 1
ATOM 853 C C . LYS A 1 107 ? -1.140 -6.727 -10.743 1.00 95.75 107 LYS A C 1
ATOM 855 O O . LYS A 1 107 ? -0.545 -7.791 -10.655 1.00 95.75 107 LYS A O 1
ATOM 860 N N . VAL A 1 108 ? -1.841 -6.253 -9.719 1.00 96.00 108 VAL A N 1
ATOM 861 C CA . VAL A 1 108 ? -2.109 -7.054 -8.521 1.00 96.00 108 VAL A CA 1
ATOM 862 C C . VAL A 1 108 ? -3.577 -6.922 -8.165 1.00 96.00 108 VAL A C 1
ATOM 864 O O . VAL A 1 108 ? -4.051 -5.832 -7.859 1.00 96.00 108 VAL A O 1
ATOM 867 N N . GLU A 1 109 ? -4.287 -8.048 -8.186 1.00 97.19 109 GLU A N 1
ATOM 868 C CA . GLU A 1 109 ? -5.664 -8.156 -7.708 1.00 97.19 109 GLU A CA 1
ATOM 869 C C . GLU A 1 109 ? -5.741 -9.211 -6.614 1.00 97.19 109 GLU A C 1
ATOM 871 O O . GLU A 1 109 ? -5.401 -10.379 -6.828 1.00 97.19 109 GLU A O 1
ATOM 876 N N . LYS A 1 110 ? -6.161 -8.800 -5.417 1.00 96.94 110 LYS A N 1
ATOM 877 C CA . LYS A 1 110 ? -6.222 -9.679 -4.247 1.00 96.94 110 LYS A CA 1
ATOM 878 C C . LYS A 1 110 ? -7.467 -9.397 -3.421 1.00 96.94 110 LYS A C 1
ATOM 880 O O . LYS A 1 110 ? -7.867 -8.250 -3.255 1.00 96.94 110 LYS A O 1
ATOM 885 N N . SER A 1 111 ? -8.018 -10.453 -2.830 1.00 97.94 111 SER A N 1
ATOM 886 C CA . SER A 1 111 ? -9.107 -10.363 -1.861 1.00 97.94 111 SER A CA 1
ATOM 887 C C . SER A 1 111 ? -8.723 -11.086 -0.577 1.00 97.94 111 SER A C 1
ATOM 889 O O . SER A 1 111 ? -8.348 -12.259 -0.595 1.00 97.94 111 SER A O 1
ATOM 891 N N . PHE A 1 112 ? -8.874 -10.406 0.552 1.00 97.75 112 PHE A N 1
ATOM 892 C CA . PHE A 1 112 ? -8.563 -10.912 1.882 1.00 97.75 112 PHE A CA 1
ATOM 893 C C . PHE A 1 112 ? -9.817 -10.919 2.757 1.00 97.75 112 PHE A C 1
ATOM 895 O O . PHE A 1 112 ? -10.739 -10.122 2.580 1.00 97.75 112 PHE A O 1
ATOM 902 N N . LYS A 1 113 ? -9.841 -11.833 3.729 1.00 96.94 113 LYS A N 1
ATOM 903 C CA . LYS A 1 113 ? -10.887 -11.938 4.755 1.00 96.94 113 LYS A CA 1
ATOM 904 C C . LYS A 1 113 ? -10.267 -11.777 6.135 1.00 96.94 113 LYS A C 1
ATOM 906 O O . LYS A 1 113 ? -9.093 -12.097 6.320 1.00 96.94 113 LYS A O 1
ATOM 911 N N . ASN A 1 114 ? -11.084 -11.372 7.103 1.00 95.69 114 ASN A N 1
ATOM 912 C CA . ASN A 1 114 ? -10.668 -11.111 8.482 1.00 95.69 114 ASN A CA 1
ATOM 913 C C . ASN A 1 114 ? -9.534 -10.073 8.553 1.00 95.69 114 ASN A C 1
ATOM 915 O O . ASN A 1 114 ? -8.561 -10.245 9.287 1.00 95.69 114 ASN A O 1
ATOM 919 N N . VAL A 1 115 ? -9.642 -9.027 7.733 1.00 96.88 115 VAL A N 1
ATOM 920 C CA . VAL A 1 115 ? -8.752 -7.864 7.751 1.00 96.88 115 VAL A CA 1
ATOM 921 C C . VAL A 1 115 ? -9.274 -6.843 8.756 1.00 96.88 115 VAL A C 1
ATOM 923 O O . VAL A 1 115 ? -10.474 -6.741 8.994 1.00 96.88 115 VAL A O 1
ATOM 926 N N . THR A 1 116 ? -8.378 -6.063 9.339 1.00 96.12 116 THR A N 1
ATOM 927 C CA . THR A 1 116 ? -8.704 -4.904 10.164 1.00 96.12 116 THR A CA 1
ATOM 928 C C . THR A 1 116 ? -8.074 -3.658 9.561 1.00 96.12 116 THR A C 1
ATOM 930 O O . THR A 1 116 ? -6.915 -3.685 9.143 1.00 96.12 116 THR A O 1
ATOM 933 N N . VAL A 1 117 ? -8.833 -2.563 9.553 1.00 96.88 117 VAL A N 1
ATOM 934 C CA . VAL A 1 117 ? -8.325 -1.217 9.282 1.00 96.88 117 VAL A CA 1
ATOM 935 C C . VAL A 1 117 ? -8.313 -0.442 10.593 1.00 96.88 117 VAL A C 1
ATOM 937 O O . VAL A 1 117 ? -9.340 -0.310 11.256 1.00 96.88 117 VAL A O 1
ATOM 940 N N . SER A 1 118 ? -7.141 0.054 10.980 1.00 94.94 118 SER A N 1
ATOM 941 C CA . SER A 1 118 ? -6.948 0.867 12.180 1.00 94.94 118 SER A CA 1
ATOM 942 C C . SER A 1 118 ? -6.516 2.271 11.790 1.00 94.94 118 SER A C 1
ATOM 944 O O . SER A 1 118 ? -5.597 2.431 10.991 1.00 94.94 118 SER A O 1
ATOM 946 N N . ILE A 1 119 ? -7.145 3.278 12.391 1.00 94.44 119 ILE A N 1
ATOM 947 C CA . ILE A 1 119 ? -6.786 4.689 12.232 1.00 94.44 119 ILE A CA 1
ATOM 948 C C . ILE A 1 119 ? -6.323 5.202 13.597 1.00 94.44 119 ILE A C 1
ATOM 950 O O . ILE A 1 119 ? -7.109 5.264 14.541 1.00 94.44 119 ILE A O 1
ATOM 954 N N . ASP A 1 120 ? -5.041 5.540 13.695 1.00 93.38 120 ASP A N 1
ATOM 955 C CA . ASP A 1 120 ? -4.409 6.149 14.864 1.00 93.38 120 ASP A CA 1
ATOM 956 C C . ASP A 1 120 ? -4.080 7.609 14.526 1.00 93.38 120 ASP A C 1
ATOM 958 O O . ASP A 1 120 ? -3.032 7.919 13.955 1.00 93.38 120 ASP A O 1
ATOM 962 N N . SER A 1 121 ? -5.015 8.513 14.832 1.00 89.69 121 SER A N 1
ATOM 963 C CA . SER A 1 121 ? -4.871 9.945 14.543 1.00 89.69 121 SER A CA 1
ATOM 964 C C . SER A 1 121 ? -3.745 10.603 15.346 1.00 89.69 121 SER A C 1
ATOM 966 O O . SER A 1 121 ? -3.143 11.555 14.859 1.00 89.69 121 SER A O 1
ATOM 968 N N . GLU A 1 122 ? -3.425 10.094 16.540 1.00 90.94 122 GLU A N 1
ATOM 969 C CA . GLU A 1 122 ? -2.341 10.628 17.376 1.00 90.94 122 GLU A CA 1
ATOM 970 C C . GLU A 1 122 ? -0.976 10.315 16.765 1.00 90.94 122 GLU A C 1
ATOM 972 O O . GLU A 1 122 ? -0.115 11.189 16.667 1.00 90.94 122 GLU A O 1
ATOM 977 N N . LYS A 1 123 ? -0.790 9.075 16.295 1.00 94.00 123 LYS A N 1
ATOM 978 C CA . LYS A 1 123 ? 0.433 8.665 15.593 1.00 94.00 123 LYS A CA 1
ATOM 979 C C . LYS A 1 123 ? 0.434 9.024 14.112 1.00 94.00 123 LYS A C 1
ATOM 981 O O . LYS A 1 123 ? 1.428 8.750 13.445 1.00 94.00 123 LYS A O 1
ATOM 986 N N . LYS A 1 124 ? -0.656 9.604 13.600 1.00 95.56 124 LYS A N 1
ATOM 987 C CA . LYS A 1 124 ? -0.874 9.889 12.176 1.00 95.56 124 LYS A CA 1
ATOM 988 C C . LYS A 1 124 ? -0.681 8.648 11.304 1.00 95.56 124 LYS A C 1
ATOM 990 O O . LYS A 1 124 ? 0.001 8.704 10.287 1.00 95.56 124 LYS A O 1
ATOM 995 N N . LYS A 1 125 ? -1.259 7.514 11.702 1.00 96.69 125 LYS A N 1
ATOM 996 C CA . LYS A 1 125 ? -1.112 6.243 10.982 1.00 96.69 125 LYS A CA 1
ATOM 997 C C . LYS A 1 125 ? -2.446 5.624 10.614 1.00 96.69 125 LYS A C 1
ATOM 999 O O . LYS A 1 125 ? -3.372 5.586 11.421 1.00 96.69 125 LYS A O 1
ATOM 1004 N N . VAL A 1 126 ? -2.497 5.064 9.412 1.00 97.12 126 VAL A N 1
ATOM 1005 C CA . VAL A 1 126 ? -3.547 4.140 8.985 1.00 97.12 126 VAL A CA 1
ATOM 1006 C C . VAL A 1 126 ? -2.898 2.808 8.666 1.00 97.12 126 VAL A C 1
ATOM 1008 O O . VAL A 1 126 ? -1.930 2.749 7.912 1.00 97.12 126 VAL A O 1
ATOM 1011 N N . THR A 1 127 ? -3.418 1.734 9.245 1.00 97.38 127 THR A N 1
ATOM 1012 C CA . THR A 1 127 ? -2.851 0.396 9.084 1.00 97.38 127 THR A CA 1
ATOM 1013 C C . THR A 1 127 ? -3.924 -0.571 8.619 1.00 97.38 127 THR A C 1
ATOM 1015 O O . THR A 1 127 ? -4.971 -0.696 9.253 1.00 97.38 127 THR A O 1
ATOM 1018 N N . ILE A 1 128 ? -3.638 -1.278 7.530 1.00 97.69 128 ILE A N 1
ATOM 1019 C CA . ILE A 1 128 ? -4.373 -2.454 7.075 1.00 97.69 128 ILE A CA 1
ATOM 1020 C C . ILE A 1 128 ? -3.603 -3.682 7.557 1.00 97.69 128 ILE A C 1
ATOM 1022 O O . ILE A 1 128 ? -2.403 -3.808 7.304 1.00 97.69 128 ILE A O 1
ATOM 1026 N N . SER A 1 129 ? -4.268 -4.597 8.253 1.00 96.81 129 SER A N 1
ATOM 1027 C CA . SER A 1 129 ? -3.635 -5.824 8.744 1.00 96.81 129 SER A CA 1
ATOM 1028 C C . SER A 1 129 ? -4.569 -7.017 8.642 1.00 96.81 129 SER A C 1
ATOM 1030 O O . SER A 1 129 ? -5.729 -6.948 9.035 1.00 96.81 129 SER A O 1
ATOM 1032 N N . GLY A 1 130 ? -4.051 -8.138 8.153 1.00 95.88 130 GLY A N 1
ATOM 1033 C CA . GLY A 1 130 ? -4.763 -9.408 8.115 1.00 95.88 130 GLY A CA 1
ATOM 1034 C C . GLY A 1 130 ? -3.827 -10.551 7.749 1.00 95.88 130 GLY A C 1
ATOM 1035 O O . GLY A 1 130 ? -2.641 -10.354 7.481 1.00 95.88 130 GLY A O 1
ATOM 1036 N N . LYS A 1 131 ? -4.346 -11.780 7.721 1.00 95.50 131 LYS A N 1
ATOM 1037 C CA . LYS A 1 131 ? -3.540 -12.923 7.280 1.00 95.50 131 LYS A CA 1
ATOM 1038 C C . LYS A 1 131 ? -3.172 -12.748 5.801 1.00 95.50 131 LYS A C 1
ATOM 1040 O O . LYS A 1 131 ? -4.038 -12.860 4.941 1.00 95.50 131 LYS A O 1
ATOM 1045 N N . GLY A 1 132 ? -1.886 -12.535 5.525 1.00 96.00 132 GLY A N 1
ATOM 1046 C CA . GLY A 1 132 ? -1.361 -12.374 4.165 1.00 96.00 132 GLY A CA 1
ATOM 1047 C C . GLY A 1 132 ? -1.362 -10.944 3.630 1.00 96.00 132 GLY A C 1
ATOM 1048 O O . GLY A 1 132 ? -1.033 -10.771 2.464 1.00 96.00 132 GLY A O 1
ATOM 1049 N N . ILE A 1 133 ? -1.687 -9.942 4.457 1.00 97.56 133 ILE A N 1
ATOM 1050 C CA . ILE A 1 133 ? -1.538 -8.534 4.083 1.00 97.56 133 ILE A CA 1
ATOM 1051 C C . ILE A 1 133 ? -1.107 -7.661 5.264 1.00 97.56 133 ILE A C 1
ATOM 1053 O O . ILE A 1 133 ? -1.615 -7.788 6.383 1.00 97.56 133 ILE A O 1
ATOM 1057 N N . THR A 1 134 ? -0.191 -6.731 5.013 1.00 97.19 134 THR A N 1
ATOM 1058 C CA . THR A 1 134 ? 0.113 -5.617 5.914 1.00 97.19 134 THR A CA 1
ATOM 1059 C C . THR A 1 134 ? 0.482 -4.379 5.112 1.00 97.19 134 THR A C 1
ATOM 1061 O O . THR A 1 134 ? 1.446 -4.394 4.355 1.00 97.19 134 THR A O 1
ATOM 1064 N N . LYS A 1 135 ? -0.250 -3.285 5.326 1.00 97.56 135 LYS A N 1
ATOM 1065 C CA . LYS A 1 135 ? 0.028 -1.990 4.701 1.00 97.56 135 LYS A CA 1
ATOM 1066 C C . LYS A 1 135 ? -0.082 -0.882 5.732 1.00 97.56 135 LYS A C 1
ATOM 1068 O O . LYS A 1 135 ? -1.042 -0.836 6.499 1.00 97.56 135 LYS A O 1
ATOM 1073 N N . GLU A 1 136 ? 0.898 0.009 5.742 1.00 97.75 136 GLU A N 1
ATOM 1074 C CA . GLU A 1 136 ? 0.904 1.198 6.585 1.00 97.75 136 GLU A CA 1
ATOM 1075 C C . GLU A 1 136 ? 0.923 2.445 5.706 1.00 97.75 136 GLU A C 1
ATOM 1077 O O . GLU A 1 136 ? 1.649 2.511 4.713 1.00 97.75 136 GLU A O 1
ATOM 1082 N N . PHE A 1 137 ? 0.135 3.433 6.111 1.00 97.75 137 PHE A N 1
ATOM 1083 C CA . PHE A 1 137 ? 0.140 4.771 5.558 1.00 97.75 137 PHE A CA 1
ATOM 1084 C C . PHE A 1 137 ? 0.333 5.792 6.674 1.00 97.75 137 PHE A C 1
ATOM 1086 O O . PHE A 1 137 ? -0.135 5.602 7.800 1.00 97.75 137 PHE A O 1
ATOM 1093 N N . THR A 1 138 ? 0.965 6.906 6.331 1.00 97.88 138 THR A N 1
ATOM 1094 C CA . THR A 1 138 ? 1.079 8.087 7.186 1.00 97.88 138 THR A CA 1
ATOM 1095 C C . THR A 1 138 ? 0.010 9.097 6.789 1.00 97.88 138 THR A C 1
ATOM 1097 O O . THR A 1 138 ? -0.163 9.376 5.607 1.00 97.88 138 THR A O 1
ATOM 1100 N N . ILE A 1 139 ? -0.712 9.649 7.759 1.00 97.00 139 ILE A N 1
ATOM 1101 C CA . ILE A 1 139 ? -1.671 10.733 7.536 1.00 97.00 139 ILE A CA 1
ATOM 1102 C C . ILE A 1 139 ? -0.886 12.025 7.298 1.00 97.00 139 ILE A C 1
ATOM 1104 O O . ILE A 1 139 ? -0.003 12.369 8.083 1.00 97.00 139 ILE A O 1
ATOM 1108 N N . SER A 1 140 ? -1.210 12.736 6.221 1.00 92.88 140 SER A N 1
ATOM 1109 C CA . SER A 1 140 ? -0.580 14.008 5.878 1.00 92.88 140 SER A CA 1
ATOM 1110 C C . SER A 1 140 ? -0.884 15.080 6.922 1.00 92.88 140 SER A C 1
ATOM 1112 O O . SER A 1 140 ? -2.000 15.181 7.432 1.00 92.88 140 SER A O 1
ATOM 1114 N N . ASP A 1 141 ? 0.093 15.947 7.184 1.00 87.50 141 ASP A N 1
ATOM 1115 C CA . ASP A 1 141 ? -0.053 17.062 8.123 1.00 87.50 141 ASP A CA 1
ATOM 1116 C C . ASP A 1 141 ? -1.084 18.102 7.670 1.00 87.50 141 ASP A C 1
ATOM 1118 O O . ASP A 1 141 ? -1.656 18.806 8.500 1.00 87.50 141 ASP A O 1
ATOM 1122 N N . SER A 1 142 ? -1.317 18.209 6.360 1.00 85.88 142 SER A N 1
ATOM 1123 C CA . SER A 1 142 ? -2.194 19.223 5.771 1.00 85.88 142 SER A CA 1
ATOM 1124 C C . SER A 1 142 ? -3.651 18.777 5.642 1.00 85.88 142 SER A C 1
ATOM 1126 O O . SER A 1 142 ? -4.530 19.624 5.480 1.00 85.88 142 SER A O 1
ATOM 1128 N N . ASN A 1 143 ? -3.925 17.469 5.686 1.00 89.38 143 ASN A N 1
ATOM 1129 C CA . ASN A 1 143 ? -5.258 16.919 5.461 1.00 89.38 143 ASN A CA 1
ATOM 1130 C C . ASN A 1 143 ? -5.384 15.516 6.073 1.00 89.38 143 ASN A C 1
ATOM 1132 O O . ASN A 1 143 ? -4.730 14.575 5.631 1.00 89.38 143 ASN A O 1
ATOM 1136 N N . GLU A 1 144 ? -6.301 15.360 7.031 1.00 89.12 144 GLU A N 1
ATOM 1137 C CA . GLU A 1 144 ? -6.567 14.098 7.738 1.00 89.12 144 GLU A CA 1
ATOM 1138 C C . GLU A 1 144 ? -7.095 12.961 6.844 1.00 89.12 144 GLU A C 1
ATOM 1140 O O . GLU A 1 144 ? -7.054 11.793 7.229 1.00 89.12 144 GLU A O 1
ATOM 1145 N N . LYS A 1 145 ? -7.578 13.292 5.641 1.00 93.19 145 LYS A N 1
ATOM 1146 C CA . LYS A 1 145 ? -8.004 12.330 4.617 1.00 93.19 145 LYS A CA 1
ATOM 1147 C C . LYS A 1 145 ? -6.908 12.011 3.608 1.00 93.19 145 LYS A C 1
ATOM 1149 O O . LYS A 1 145 ? -7.112 11.162 2.748 1.00 93.19 145 LYS A O 1
ATOM 1154 N N . ARG A 1 146 ? -5.764 12.690 3.665 1.00 96.56 146 ARG A N 1
ATOM 1155 C CA . ARG A 1 146 ? -4.642 12.449 2.760 1.00 96.56 146 ARG A CA 1
ATOM 1156 C C . ARG A 1 146 ? -3.664 11.496 3.423 1.00 96.56 146 ARG A C 1
ATOM 1158 O O . ARG A 1 146 ? -3.232 11.733 4.546 1.00 96.56 146 ARG A O 1
ATOM 1165 N N . LEU A 1 147 ? -3.312 10.432 2.722 1.00 97.56 147 LEU A N 1
ATOM 1166 C CA . LEU A 1 147 ? -2.383 9.412 3.184 1.00 97.56 147 LEU A CA 1
ATOM 1167 C C . LEU A 1 147 ? -1.151 9.373 2.285 1.00 97.56 147 LEU A C 1
ATOM 1169 O O . LEU A 1 147 ? -1.257 9.646 1.093 1.00 97.56 147 LEU A O 1
ATOM 1173 N N . VAL A 1 148 ? -0.006 8.997 2.843 1.00 96.44 148 VAL A N 1
ATOM 1174 C CA . VAL A 1 148 ? 1.253 8.800 2.119 1.00 96.44 148 VAL A CA 1
ATOM 1175 C C . VAL A 1 148 ? 1.853 7.456 2.517 1.00 96.44 148 VAL A C 1
ATOM 1177 O O . VAL A 1 148 ? 1.900 7.132 3.706 1.00 96.44 148 VAL A O 1
ATOM 1180 N N . ASP A 1 149 ? 2.285 6.651 1.549 1.00 95.44 149 ASP A N 1
ATOM 1181 C CA . ASP A 1 149 ? 3.005 5.403 1.830 1.00 95.44 149 ASP A CA 1
ATOM 1182 C C . ASP A 1 149 ? 4.528 5.612 1.921 1.00 95.44 149 ASP A C 1
ATOM 1184 O O . ASP A 1 149 ? 5.061 6.706 1.742 1.00 95.44 149 ASP A O 1
ATOM 1188 N N . ASN A 1 150 ? 5.261 4.537 2.204 1.00 91.62 150 ASN A N 1
ATOM 1189 C CA . ASN A 1 150 ? 6.720 4.566 2.312 1.00 91.62 150 ASN A CA 1
ATOM 1190 C C . ASN A 1 150 ? 7.451 4.836 0.982 1.00 91.62 150 ASN A C 1
ATOM 1192 O O . ASN A 1 150 ? 8.672 4.976 0.998 1.00 91.62 150 ASN A O 1
ATOM 1196 N N . LEU A 1 151 ? 6.736 4.865 -0.145 1.00 91.25 151 LEU A N 1
ATOM 1197 C CA . LEU A 1 151 ? 7.262 5.158 -1.481 1.00 91.25 151 LEU A CA 1
ATOM 1198 C C . LEU A 1 151 ? 6.907 6.578 -1.940 1.00 91.25 151 LEU A C 1
ATOM 1200 O O . LEU A 1 151 ? 7.240 6.966 -3.061 1.00 91.25 151 LEU A O 1
ATOM 1204 N N . GLY A 1 152 ? 6.247 7.354 -1.076 1.00 92.69 152 GLY A N 1
ATOM 1205 C CA . GLY A 1 152 ? 5.815 8.713 -1.371 1.00 92.69 152 GLY A CA 1
ATOM 1206 C C . GLY A 1 152 ? 4.582 8.783 -2.270 1.00 92.69 152 GLY A C 1
ATOM 1207 O O . GLY A 1 152 ? 4.280 9.861 -2.772 1.00 92.69 152 GLY A O 1
ATOM 1208 N N . ASN A 1 153 ? 3.870 7.673 -2.494 1.00 94.81 153 ASN A N 1
ATOM 1209 C CA . ASN A 1 153 ? 2.582 7.725 -3.179 1.00 94.81 153 ASN A CA 1
ATOM 1210 C C . ASN A 1 153 ? 1.544 8.336 -2.245 1.00 94.81 153 ASN A C 1
ATOM 1212 O O . ASN A 1 153 ? 1.493 8.001 -1.059 1.00 94.81 153 ASN A O 1
ATOM 1216 N N . GLU A 1 154 ? 0.696 9.196 -2.790 1.00 96.19 154 GLU A N 1
ATOM 1217 C CA . GLU A 1 154 ? -0.375 9.847 -2.059 1.00 96.19 154 GLU A CA 1
ATOM 1218 C C . GLU A 1 154 ? -1.734 9.237 -2.385 1.00 96.19 154 GLU A C 1
ATOM 1220 O O . GLU A 1 154 ? -2.079 8.983 -3.544 1.00 96.19 154 GLU A O 1
ATOM 1225 N N . TYR A 1 155 ? -2.548 9.097 -1.346 1.00 97.81 155 TYR A N 1
ATOM 1226 C CA . TYR A 1 155 ? -3.858 8.476 -1.408 1.00 97.81 155 TYR A CA 1
ATOM 1227 C C . TYR A 1 155 ? -4.900 9.331 -0.698 1.00 97.81 155 TYR A C 1
ATOM 1229 O O . TYR A 1 155 ? -4.590 10.098 0.213 1.00 97.81 155 TYR A O 1
ATOM 1237 N N . GLU A 1 156 ? -6.154 9.168 -1.088 1.00 97.88 156 GLU A N 1
ATOM 1238 C CA . GLU A 1 156 ? -7.305 9.708 -0.379 1.00 97.88 156 GLU A CA 1
ATOM 1239 C C . GLU A 1 156 ? -8.012 8.605 0.407 1.00 97.88 156 GLU A C 1
ATOM 1241 O O . GLU A 1 156 ? -8.252 7.515 -0.112 1.00 97.88 156 GLU A O 1
ATOM 1246 N N . LEU A 1 157 ? -8.336 8.907 1.664 1.00 97.75 157 LEU A N 1
ATOM 1247 C CA . LEU A 1 157 ? -9.044 8.047 2.597 1.00 97.75 157 LEU A CA 1
ATOM 1248 C C . LEU A 1 157 ? -10.486 8.522 2.773 1.00 97.75 157 LEU A C 1
ATOM 1250 O O . LEU A 1 157 ? -10.748 9.642 3.215 1.00 97.75 157 LEU A O 1
ATOM 1254 N N . THR A 1 158 ? -11.421 7.604 2.556 1.00 97.25 158 THR A N 1
ATOM 1255 C CA . THR A 1 158 ? -12.815 7.726 2.995 1.00 97.25 158 THR A CA 1
ATOM 1256 C C . THR A 1 158 ? -13.149 6.542 3.889 1.00 97.25 158 THR A C 1
ATOM 1258 O O . THR A 1 158 ? -12.777 5.422 3.560 1.00 97.25 158 THR A O 1
ATOM 1261 N N . TYR A 1 159 ? -13.825 6.747 5.021 1.00 95.50 159 TYR A N 1
ATOM 1262 C CA . TYR A 1 159 ? -14.163 5.645 5.926 1.00 95.50 159 TYR A CA 1
ATOM 1263 C C . TYR A 1 159 ? -15.416 5.912 6.765 1.00 95.50 159 TYR A C 1
ATOM 1265 O O . TYR A 1 159 ? -15.830 7.058 6.944 1.00 95.50 159 TYR A O 1
ATOM 1273 N N . SER A 1 160 ? -15.997 4.836 7.296 1.00 93.50 160 SER A N 1
ATOM 1274 C CA . SER A 1 160 ? -17.105 4.855 8.252 1.00 93.50 160 SER A CA 1
ATOM 1275 C C . SER A 1 160 ? -16.799 3.980 9.473 1.00 93.50 160 SER A C 1
ATOM 1277 O O . SER A 1 160 ? -16.001 3.042 9.400 1.00 93.50 160 SER A O 1
ATOM 1279 N N . LYS A 1 161 ? -17.412 4.320 10.608 1.00 86.62 161 LYS A N 1
ATOM 1280 C CA . LYS A 1 161 ? -17.274 3.640 11.905 1.00 86.62 161 LYS A CA 1
ATOM 1281 C C . LYS A 1 161 ? -18.558 2.907 12.286 1.00 86.62 161 LYS A C 1
ATOM 1283 O O . LYS A 1 161 ? -19.643 3.197 11.736 1.00 86.62 161 LYS A O 1
#

Foldseek 3Di:
DDDDDDDDDDDDDDDPPPPCPPPPPPAQFWQWKWKWFDAFDLLAFWDIWIWTDHRQKIKIKTAGHPDHDPPDDPVPDCPVVRLVVVQVVVCVFQVVDDDDPVPCPRIDIDMGGRWGWDQDVVQQWIWIDDVRGTFIWGQDPVDNQWTAGPNRTIIGMDTDD

pLDDT: mean 83.75, std 19.31, range [36.09, 98.62]

Organism: NCBI:txid1977868

Sequence (161 aa):
MKKRTTMIGFVMMMCFMIVLAGCSTSKNEVKSAQIMSVVNSKENLQENALYHFDNGKLDVYLTFSPFENPNTDPSDSDYDKKLDETIKNLNKEFPNEDIKKDNFDNKVEKSFKNVTVSIDSEKKKVTISGKGITKEFTISDSNEKRLVDNLGNEYELTYSK

Secondary structure (DSSP, 8-state):
------------------------------SEEEEEEEE--TTS-EEEEEEEEETTEEEEEEEE-SS--TTS-GGG--HHHHHHHHHHHHHHHSTT----GGG--SEEEEEEES-EEEEETTTTEEEEEETTEEEEEEEETTEEEEEE-TT--EEEEEEE-

Radius of gyration: 25.06 Å; chains: 1; bounding box: 42×44×97 Å